Protein AF-A0A967AHA0-F1 (afdb_monomer)

Radius of gyration: 19.53 Å; Cα contacts (8 Å, |Δi|>4): 48; chains: 1; bounding box: 69×24×54 Å

Mean predicted aligned error: 11.71 Å

Foldseek 3Di:
DPPPPPVVVVVVVVVPDPPPCPDLVNLVVLLVVLVVLVVVVVVCVVVVPDDDPVVVVVSVVVNVVSLVVVLVVLVPDQFAPSVVLNVVCVVPVSVSSVVCSVCVVVRVVVSVVVVVVVD

Secondary structure (DSSP, 8-state):
---SSHHHHHHHHHHH-------HHHHHHHHHHHHHHHHHHHHHHHTT-PPPHHHHHHHHHHHHHHHHHHHHHHHHS--TTHHHHHHHHHHSHHHHHHHHHHHHHHHHHHHHHHHGGG-

pLDDT: mean 74.4, std 13.01, range [40.03, 90.44]

Sequence (119 aa):
MPFTKISLIDKKIIMEDKNFNLSHQLIWVLAILSLVLFLVKLIFNVQNIEFPQIVSSFNSGVFFVVWLVLVVEILTTKIYNQKFWLISMFILPPITVIFYMIQRQRLKHLAQSFNKKYF

Solvent-accessible surface area (backbone atoms only — not comparable to full-atom values): 6905 Å² total; per-residue (Å²): 139,83,76,75,66,57,64,60,52,54,58,47,60,74,71,70,73,78,80,77,72,70,50,74,64,58,56,51,51,51,38,51,50,48,38,51,54,49,51,53,51,51,53,37,57,76,69,67,58,80,67,58,66,69,60,51,52,48,54,52,50,54,51,50,53,55,49,52,54,52,50,52,47,52,72,71,46,81,45,55,64,49,68,59,56,57,55,41,36,72,78,41,42,53,59,38,48,49,56,46,62,72,42,42,65,59,29,39,50,48,36,52,56,57,62,57,72,78,108

Structure (mmCIF, N/CA/C/O backbone):
data_AF-A0A967AHA0-F1
#
_entry.id   AF-A0A967AHA0-F1
#
loop_
_atom_site.group_PDB
_atom_site.id
_atom_site.type_symbol
_atom_site.label_atom_id
_atom_site.label_alt_id
_atom_site.label_comp_id
_atom_site.label_asym_id
_atom_site.label_entity_id
_atom_site.label_seq_id
_atom_site.pdbx_PDB_ins_code
_atom_site.Cartn_x
_atom_site.Cartn_y
_atom_site.Cartn_z
_atom_site.occupancy
_atom_site.B_iso_or_equiv
_atom_site.auth_seq_id
_atom_site.auth_comp_id
_atom_site.auth_asym_id
_atom_site.auth_atom_id
_atom_site.pdbx_PDB_model_num
ATOM 1 N N . MET A 1 1 ? -50.851 5.347 11.509 1.00 51.84 1 MET A N 1
ATOM 2 C CA . MET A 1 1 ? -49.716 5.927 10.753 1.00 51.84 1 MET A CA 1
ATOM 3 C C . MET A 1 1 ? -48.398 5.373 11.309 1.00 51.84 1 MET A C 1
ATOM 5 O O . MET A 1 1 ? -48.014 5.803 12.388 1.00 51.84 1 MET A O 1
ATOM 9 N N . PRO A 1 2 ? -47.743 4.391 10.653 1.00 51.84 2 PRO A N 1
ATOM 10 C CA . PRO A 1 2 ? -46.585 3.670 11.201 1.00 51.84 2 PRO A CA 1
ATOM 11 C C . PRO A 1 2 ? -45.278 3.860 10.391 1.00 51.84 2 PRO A C 1
ATOM 13 O O . PRO A 1 2 ? -44.506 2.922 10.239 1.00 51.84 2 PRO A O 1
ATOM 16 N N . PHE A 1 3 ? -45.011 5.051 9.844 1.00 56.47 3 PHE A N 1
ATOM 17 C CA . PHE A 1 3 ? -43.901 5.266 8.893 1.00 56.47 3 PHE A CA 1
ATOM 18 C C . PHE A 1 3 ? -42.567 5.735 9.511 1.00 56.47 3 PHE A C 1
ATOM 20 O O . PHE A 1 3 ? -41.573 5.843 8.803 1.00 56.47 3 PHE A O 1
ATOM 27 N N . THR A 1 4 ? -42.489 5.987 10.820 1.00 57.88 4 THR A N 1
ATOM 28 C CA . THR A 1 4 ? -41.282 6.573 11.445 1.00 57.88 4 THR A CA 1
ATOM 29 C C . THR A 1 4 ? -40.262 5.561 11.972 1.00 57.88 4 THR A C 1
ATOM 31 O O . THR A 1 4 ? -39.100 5.918 12.143 1.00 57.88 4 THR A O 1
ATOM 34 N N . LYS A 1 5 ? -40.635 4.295 12.206 1.00 52.91 5 LYS A N 1
ATOM 35 C CA . LYS A 1 5 ? -39.695 3.272 12.718 1.00 52.91 5 LYS A CA 1
ATOM 36 C C . LYS A 1 5 ? -38.796 2.647 11.646 1.00 52.91 5 LYS A C 1
ATOM 38 O O . LYS A 1 5 ? -37.741 2.127 11.991 1.00 52.91 5 LYS A O 1
ATOM 43 N N . ILE A 1 6 ? -39.186 2.712 10.373 1.00 55.88 6 ILE A N 1
ATOM 44 C CA . ILE A 1 6 ? -38.486 2.021 9.277 1.00 55.88 6 ILE A CA 1
ATOM 45 C C . ILE A 1 6 ? -37.147 2.716 8.954 1.00 55.88 6 ILE A C 1
ATOM 47 O O . ILE A 1 6 ? -36.127 2.047 8.821 1.00 55.88 6 ILE A O 1
ATOM 51 N N . SER A 1 7 ? -37.086 4.056 8.994 1.00 58.72 7 SER A N 1
ATOM 52 C CA . SER A 1 7 ? -35.864 4.807 8.645 1.00 58.72 7 SER A CA 1
ATOM 53 C C . SER A 1 7 ? -34.690 4.610 9.615 1.00 58.72 7 SER A C 1
ATOM 55 O O . SER A 1 7 ? -33.530 4.714 9.216 1.00 58.72 7 SER A O 1
ATOM 57 N N . LEU A 1 8 ? -34.963 4.316 10.892 1.00 56.72 8 LEU A N 1
ATOM 58 C CA . LEU A 1 8 ? -33.922 4.067 11.896 1.00 56.72 8 LEU A CA 1
ATOM 59 C C . LEU A 1 8 ? -33.354 2.647 11.804 1.00 56.72 8 LEU A C 1
ATOM 61 O O . LEU A 1 8 ? -32.181 2.443 12.113 1.00 56.72 8 LEU A O 1
ATOM 65 N N . ILE A 1 9 ? -34.166 1.684 11.364 1.00 57.78 9 ILE A N 1
ATOM 66 C CA . ILE A 1 9 ? -33.754 0.290 11.174 1.00 57.78 9 ILE A CA 1
ATOM 67 C C . ILE A 1 9 ? -32.895 0.183 9.910 1.00 57.78 9 ILE A C 1
ATOM 69 O O . ILE A 1 9 ? -31.797 -0.362 9.983 1.00 57.78 9 ILE A O 1
ATOM 73 N N . ASP A 1 10 ? -33.299 0.824 8.810 1.00 55.44 10 ASP A N 1
ATOM 74 C CA . ASP A 1 10 ? -32.505 0.857 7.574 1.00 55.44 10 ASP A CA 1
ATOM 75 C C . ASP A 1 10 ? -31.150 1.549 7.780 1.00 55.44 10 ASP A C 1
ATOM 77 O O . ASP A 1 10 ? -30.108 1.049 7.354 1.00 55.44 10 ASP A O 1
ATOM 81 N N . LYS A 1 11 ? -31.120 2.663 8.526 1.00 49.81 11 LYS A N 1
ATOM 82 C CA . LYS A 1 11 ? -29.868 3.365 8.851 1.00 49.81 11 LYS A CA 1
ATOM 83 C C . LYS A 1 11 ? -28.932 2.530 9.736 1.00 49.81 11 LYS A C 1
ATOM 85 O O . LYS A 1 11 ? -27.714 2.669 9.627 1.00 49.81 11 LYS A O 1
ATOM 90 N N . LYS A 1 12 ? -29.481 1.671 10.600 1.00 47.81 12 LYS A N 1
ATOM 91 C CA . LYS A 1 12 ? -28.703 0.761 11.451 1.00 47.81 12 LYS A CA 1
ATOM 92 C C . LYS A 1 12 ? -28.165 -0.432 10.654 1.00 47.81 12 LYS A C 1
ATOM 94 O O . LYS A 1 12 ? -26.985 -0.737 10.777 1.00 47.81 12 LYS A O 1
ATOM 99 N N . ILE A 1 13 ? -28.974 -1.023 9.773 1.00 54.16 13 ILE A N 1
ATOM 100 C CA . ILE A 1 13 ? -28.567 -2.152 8.916 1.00 54.16 13 ILE A CA 1
ATOM 101 C C . ILE A 1 13 ? -27.455 -1.736 7.934 1.00 54.16 13 ILE A C 1
ATOM 103 O O . ILE A 1 13 ? -26.526 -2.505 7.704 1.00 54.16 13 ILE A O 1
ATOM 107 N N . ILE A 1 14 ? -27.461 -0.493 7.431 1.00 53.78 14 ILE A N 1
ATOM 108 C CA . ILE A 1 14 ? -26.372 0.024 6.575 1.00 53.78 14 ILE A CA 1
ATOM 109 C C . ILE A 1 14 ? -25.044 0.189 7.351 1.00 53.78 14 ILE A C 1
ATOM 111 O O . ILE A 1 14 ? -23.972 0.133 6.747 1.00 53.78 14 ILE A O 1
ATOM 115 N N . MET A 1 15 ? -25.085 0.373 8.678 1.00 50.88 15 MET A N 1
ATOM 116 C CA . MET A 1 15 ? -23.887 0.575 9.508 1.00 50.88 15 MET A CA 1
ATOM 117 C C . MET A 1 15 ? -23.300 -0.713 10.110 1.00 50.88 15 MET A C 1
ATOM 119 O O . MET A 1 15 ? -22.192 -0.654 10.642 1.00 50.88 15 MET A O 1
ATOM 123 N N . GLU A 1 16 ? -23.998 -1.852 10.045 1.00 45.06 16 GLU A N 1
ATOM 124 C CA . GLU A 1 16 ? -23.668 -3.018 10.882 1.00 45.06 16 GLU A CA 1
ATOM 125 C C . GLU A 1 16 ? -22.905 -4.155 10.176 1.00 45.06 16 GLU A C 1
ATOM 127 O O . GLU A 1 16 ? -22.323 -4.975 10.876 1.00 45.06 16 GLU A O 1
ATOM 132 N N . ASP A 1 17 ? -22.785 -4.199 8.841 1.00 49.06 17 ASP A N 1
ATOM 133 C CA . ASP A 1 17 ? -22.123 -5.358 8.205 1.00 49.06 17 ASP A CA 1
ATOM 134 C C . ASP A 1 17 ? -21.305 -5.067 6.940 1.00 49.06 17 ASP A C 1
ATOM 136 O O . ASP A 1 17 ? -21.487 -5.636 5.864 1.00 49.06 17 ASP A O 1
ATOM 140 N N . LYS A 1 18 ? -20.326 -4.174 7.076 1.00 46.19 18 LYS A N 1
ATOM 141 C CA . LYS A 1 18 ? -19.141 -4.220 6.212 1.00 46.19 18 LYS A CA 1
ATOM 142 C C . LYS A 1 18 ? -17.914 -4.497 7.056 1.00 46.19 18 LYS A C 1
ATOM 144 O O . LYS A 1 18 ? -16.979 -3.698 7.116 1.00 46.19 18 LYS A O 1
ATOM 149 N N . ASN A 1 19 ? -17.895 -5.677 7.671 1.00 48.50 19 ASN A N 1
ATOM 150 C CA . ASN A 1 19 ? -16.641 -6.315 8.043 1.00 48.50 19 ASN A CA 1
ATOM 151 C C . ASN A 1 19 ? -15.914 -6.711 6.752 1.00 48.50 19 ASN A C 1
ATOM 153 O O . ASN A 1 19 ? -15.884 -7.876 6.363 1.00 48.50 19 ASN A O 1
ATOM 157 N N . PHE A 1 20 ? -15.316 -5.725 6.075 1.00 51.16 20 PHE A N 1
ATOM 158 C CA . PHE A 1 20 ? -14.232 -5.959 5.126 1.00 51.16 20 PHE A CA 1
ATOM 159 C C . PHE A 1 20 ? -13.053 -6.521 5.929 1.00 51.16 20 PHE A C 1
ATOM 161 O O . PHE A 1 20 ? -12.098 -5.830 6.277 1.00 51.16 20 PHE A O 1
ATOM 168 N N . ASN A 1 21 ? -13.171 -7.792 6.301 1.00 54.44 21 ASN A N 1
ATOM 169 C CA . ASN A 1 21 ? -12.153 -8.563 6.984 1.00 54.44 21 ASN A CA 1
ATOM 170 C C . ASN A 1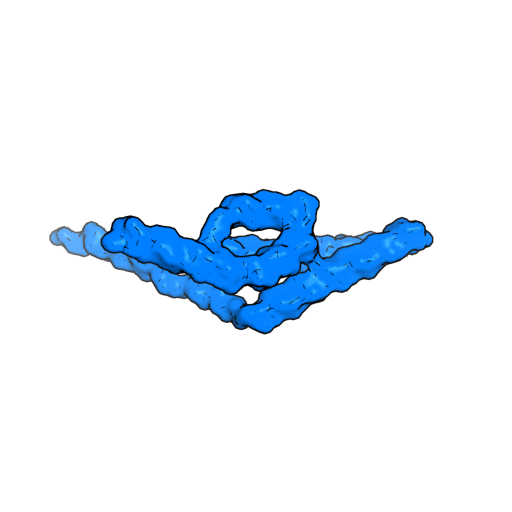 21 ? -11.185 -9.043 5.905 1.00 54.44 21 ASN A C 1
ATOM 172 O O . ASN A 1 21 ? -11.143 -10.216 5.538 1.00 54.44 21 ASN A O 1
ATOM 176 N N . LEU A 1 22 ? -10.427 -8.098 5.344 1.00 61.75 22 LEU A N 1
ATOM 177 C CA . LEU A 1 22 ? -9.234 -8.450 4.593 1.00 61.75 22 LEU A CA 1
ATOM 178 C C . LEU A 1 22 ? -8.364 -9.272 5.535 1.00 61.75 22 LEU A C 1
ATOM 180 O O . LEU A 1 22 ? -8.025 -8.826 6.637 1.00 61.75 22 LEU A O 1
ATOM 184 N N . SER A 1 23 ? -8.075 -10.508 5.132 1.00 69.25 23 SER A N 1
ATOM 185 C CA . SER A 1 23 ? -7.279 -11.393 5.965 1.00 69.25 23 SER A CA 1
ATOM 186 C C . SER A 1 23 ? -5.948 -10.702 6.252 1.00 69.25 23 SER A C 1
ATOM 188 O O . SER A 1 23 ? -5.355 -10.061 5.383 1.00 69.25 23 SER A O 1
ATOM 190 N N . HIS A 1 24 ? -5.475 -10.806 7.493 1.00 71.31 24 HIS A N 1
ATOM 191 C CA . HIS A 1 24 ? -4.225 -10.172 7.918 1.00 71.31 24 HIS A CA 1
ATOM 192 C C . HIS A 1 24 ? -3.054 -10.485 6.964 1.00 71.31 24 HIS A C 1
ATOM 194 O O . HIS A 1 24 ? -2.179 -9.649 6.749 1.00 71.31 24 HIS A O 1
ATOM 200 N N . GLN A 1 25 ? -3.091 -11.673 6.357 1.00 76.62 25 GLN A N 1
ATOM 201 C CA . GLN A 1 25 ? -2.142 -12.155 5.361 1.00 76.62 25 GLN A CA 1
ATOM 202 C C . GLN A 1 25 ? -2.207 -11.368 4.046 1.00 76.62 25 GLN A C 1
ATOM 204 O O . GLN A 1 25 ? -1.160 -10.986 3.535 1.00 76.62 25 GLN A O 1
ATOM 209 N N . LEU A 1 26 ? -3.400 -11.063 3.518 1.00 79.75 26 LEU A N 1
ATOM 210 C CA . LEU A 1 26 ? -3.542 -10.289 2.275 1.00 79.75 26 LEU A CA 1
ATOM 211 C C . LEU A 1 26 ? -2.935 -8.895 2.401 1.00 79.75 26 LEU A C 1
ATOM 213 O O . LEU A 1 26 ? -2.316 -8.392 1.473 1.00 79.75 26 LEU A O 1
ATOM 217 N N . ILE A 1 27 ? -3.070 -8.295 3.574 1.00 77.81 27 ILE A N 1
ATOM 218 C CA . ILE A 1 27 ? -2.574 -6.949 3.850 1.00 77.81 27 ILE A CA 1
ATOM 219 C C . ILE A 1 27 ? -1.045 -6.954 3.884 1.00 77.81 27 ILE A C 1
ATOM 221 O O . ILE A 1 27 ? -0.418 -6.063 3.320 1.00 77.81 27 ILE A O 1
ATOM 225 N N . TRP A 1 28 ? -0.447 -8.001 4.463 1.00 79.81 28 TRP A N 1
ATOM 226 C CA . TRP A 1 28 ? 1.001 -8.227 4.425 1.00 79.81 28 TRP A CA 1
ATOM 227 C C . TRP A 1 28 ? 1.504 -8.436 3.001 1.00 79.81 28 TRP A C 1
ATOM 229 O O . TRP A 1 28 ? 2.501 -7.832 2.611 1.00 79.81 28 TRP A O 1
ATOM 239 N N . VAL A 1 29 ? 0.797 -9.244 2.207 1.00 84.56 29 VAL A N 1
ATOM 240 C CA . VAL A 1 29 ? 1.144 -9.474 0.800 1.00 84.56 29 VAL A CA 1
ATOM 241 C C . VAL A 1 29 ? 1.066 -8.169 0.007 1.00 84.56 29 VAL A C 1
ATOM 243 O O . VAL A 1 29 ? 2.005 -7.852 -0.715 1.00 84.56 29 VAL A O 1
ATOM 246 N N . LEU A 1 30 ? 0.005 -7.375 0.184 1.00 81.81 30 LEU A N 1
ATOM 247 C CA . LEU A 1 30 ? -0.159 -6.071 -0.467 1.00 81.81 30 LEU A CA 1
ATOM 248 C C . LEU A 1 30 ? 0.929 -5.076 -0.047 1.00 81.81 30 LEU A C 1
ATOM 250 O O . LEU A 1 30 ? 1.483 -4.379 -0.897 1.00 81.81 30 LEU A O 1
ATOM 254 N N . ALA A 1 31 ? 1.273 -5.037 1.242 1.00 80.00 31 ALA A N 1
ATOM 255 C CA . ALA A 1 31 ? 2.345 -4.200 1.768 1.00 80.00 31 ALA A CA 1
ATOM 256 C C . ALA A 1 31 ? 3.695 -4.553 1.131 1.00 80.00 31 ALA A C 1
ATOM 258 O O . ALA A 1 31 ? 4.349 -3.680 0.556 1.00 80.00 31 ALA A O 1
ATOM 259 N N . ILE A 1 32 ? 4.079 -5.833 1.169 1.00 84.19 32 ILE A N 1
ATOM 260 C CA . ILE A 1 32 ? 5.336 -6.320 0.585 1.00 84.19 32 ILE A CA 1
ATOM 261 C C . ILE A 1 32 ? 5.353 -6.058 -0.921 1.00 84.19 32 ILE A C 1
ATOM 263 O O . ILE A 1 32 ? 6.326 -5.507 -1.432 1.00 84.19 32 ILE A O 1
ATOM 267 N N . LEU A 1 33 ? 4.266 -6.383 -1.624 1.00 84.38 33 LEU A N 1
ATOM 268 C CA . LEU A 1 33 ? 4.148 -6.169 -3.063 1.00 84.38 33 LEU A CA 1
ATOM 269 C C . LEU A 1 33 ? 4.319 -4.688 -3.422 1.00 84.38 33 LEU A C 1
ATOM 271 O O . LEU A 1 33 ? 5.088 -4.362 -4.324 1.00 84.38 33 LEU A O 1
ATOM 275 N N . SER A 1 34 ? 3.657 -3.784 -2.693 1.00 80.38 34 SER A N 1
ATOM 276 C CA . SER A 1 34 ? 3.771 -2.339 -2.923 1.00 80.38 34 SER A CA 1
ATOM 277 C C . SER A 1 34 ? 5.190 -1.814 -2.687 1.00 80.38 34 SER A C 1
ATOM 279 O O . SER A 1 34 ? 5.664 -0.979 -3.460 1.00 80.38 34 SER A O 1
ATOM 281 N N . LEU A 1 35 ? 5.900 -2.333 -1.677 1.00 84.12 35 LEU A N 1
ATOM 282 C CA . LEU A 1 35 ? 7.291 -1.964 -1.426 1.00 84.12 35 LEU A CA 1
ATOM 283 C C . LEU A 1 35 ? 8.215 -2.487 -2.528 1.00 84.12 35 LEU A C 1
ATOM 285 O O . LEU A 1 35 ? 9.068 -1.741 -3.004 1.00 84.12 35 LEU A O 1
ATOM 289 N N . VAL A 1 36 ? 8.036 -3.734 -2.969 1.00 87.00 36 VAL A N 1
ATOM 290 C CA . VAL A 1 36 ? 8.832 -4.310 -4.063 1.00 87.00 36 VAL A CA 1
ATOM 291 C C . VAL A 1 36 ? 8.627 -3.512 -5.349 1.00 87.00 36 VAL A C 1
ATOM 293 O O . VAL A 1 36 ? 9.607 -3.106 -5.969 1.00 87.00 36 VAL A O 1
ATOM 296 N N . LEU A 1 37 ? 7.378 -3.210 -5.718 1.00 82.88 37 LEU A N 1
ATOM 297 C CA . LEU A 1 37 ? 7.070 -2.390 -6.896 1.00 82.88 37 LEU A CA 1
ATOM 298 C C . LEU A 1 37 ? 7.703 -0.995 -6.805 1.00 82.88 37 LEU A C 1
ATOM 300 O O . LEU A 1 37 ? 8.230 -0.486 -7.796 1.00 82.88 37 LEU A O 1
ATOM 304 N N . PHE A 1 38 ? 7.692 -0.389 -5.616 1.00 83.50 38 PHE A N 1
ATOM 305 C CA . PHE A 1 38 ? 8.353 0.889 -5.379 1.00 83.50 38 PHE A CA 1
ATOM 306 C C . PHE A 1 38 ? 9.875 0.799 -5.571 1.00 83.50 38 PHE A C 1
ATOM 308 O O . PHE A 1 38 ? 10.442 1.632 -6.279 1.00 83.50 38 PHE A O 1
ATOM 315 N N . LEU A 1 39 ? 10.532 -0.220 -5.006 1.00 87.19 39 LEU A N 1
ATOM 316 C CA . LEU A 1 39 ? 11.978 -0.423 -5.150 1.00 87.19 39 LEU A CA 1
ATOM 317 C C . LEU A 1 39 ? 12.385 -0.700 -6.599 1.00 87.19 39 LEU A C 1
ATOM 319 O O . LEU A 1 39 ? 13.348 -0.109 -7.081 1.00 87.19 39 LEU A O 1
ATOM 323 N N . VAL A 1 40 ? 11.635 -1.547 -7.308 1.00 86.25 40 VAL A N 1
ATOM 324 C CA . VAL A 1 40 ? 11.875 -1.827 -8.731 1.00 86.25 40 VAL A CA 1
ATOM 325 C C . VAL A 1 40 ? 11.786 -0.532 -9.534 1.00 86.25 40 VAL A C 1
ATOM 327 O O . VAL A 1 40 ? 12.710 -0.206 -10.274 1.00 86.25 40 VAL A O 1
ATOM 330 N N . LYS A 1 41 ? 10.729 0.264 -9.332 1.00 83.12 41 LYS A N 1
ATOM 331 C CA . LYS A 1 41 ? 10.585 1.556 -10.015 1.00 83.12 41 LYS A CA 1
ATOM 332 C C . LYS A 1 41 ? 11.757 2.494 -9.716 1.00 83.12 41 LYS A C 1
ATOM 334 O O . LYS A 1 41 ? 12.237 3.166 -10.624 1.00 83.12 41 LYS A O 1
ATOM 339 N N . LEU A 1 42 ? 12.226 2.528 -8.469 1.00 85.50 42 LEU A N 1
ATOM 340 C CA . LEU A 1 42 ? 13.350 3.365 -8.054 1.00 85.50 42 LEU A CA 1
ATOM 341 C C . LEU A 1 42 ? 14.644 2.961 -8.776 1.00 85.50 42 LEU A C 1
ATOM 343 O O . LEU A 1 42 ? 15.316 3.830 -9.325 1.00 85.50 42 LEU A O 1
ATOM 347 N N . ILE A 1 43 ? 14.954 1.662 -8.847 1.00 88.56 43 ILE A N 1
ATOM 348 C CA . ILE A 1 43 ? 16.151 1.145 -9.535 1.00 88.56 43 ILE A CA 1
ATOM 349 C C . ILE A 1 43 ? 16.130 1.504 -11.025 1.00 88.56 43 ILE A C 1
ATOM 351 O O . ILE A 1 43 ? 17.111 2.035 -11.544 1.00 88.56 43 ILE A O 1
ATOM 355 N N . PHE A 1 44 ? 15.010 1.262 -11.706 1.00 86.06 44 PHE A N 1
ATOM 356 C CA . PHE A 1 44 ? 14.880 1.572 -13.132 1.00 86.06 44 PHE A CA 1
ATOM 357 C C . PHE A 1 44 ? 14.982 3.075 -13.410 1.00 86.06 44 PHE A C 1
ATOM 359 O O . PHE A 1 44 ? 15.618 3.478 -14.382 1.00 86.06 44 PHE A O 1
ATOM 366 N N . ASN A 1 45 ? 14.410 3.904 -12.530 1.00 84.00 45 ASN A N 1
ATOM 367 C CA . ASN A 1 45 ? 14.502 5.356 -12.642 1.00 84.00 45 ASN A CA 1
ATOM 368 C C . ASN A 1 45 ? 15.949 5.853 -12.476 1.00 84.00 45 ASN A C 1
ATOM 370 O O . ASN A 1 45 ? 16.382 6.727 -13.215 1.00 84.00 45 ASN A O 1
ATOM 374 N N . VAL A 1 46 ? 16.727 5.262 -11.558 1.00 90.12 46 VAL A N 1
ATOM 375 C CA . VAL A 1 46 ? 18.164 5.572 -11.393 1.00 90.12 46 VAL A CA 1
ATOM 376 C C . VAL A 1 46 ? 18.972 5.178 -12.632 1.00 90.12 46 VAL A C 1
ATOM 378 O O . VAL A 1 46 ? 19.917 5.870 -13.000 1.00 90.12 46 VAL A O 1
ATOM 381 N N . GLN A 1 47 ? 18.589 4.090 -13.300 1.00 90.44 47 GLN A N 1
ATOM 382 C CA . GLN A 1 47 ? 19.226 3.640 -14.538 1.00 90.44 47 GLN A CA 1
ATOM 383 C C . GLN A 1 47 ? 18.763 4.423 -15.783 1.00 90.44 47 GLN A C 1
ATOM 385 O O . GLN A 1 47 ? 19.258 4.147 -16.872 1.00 90.44 47 GLN A O 1
ATOM 390 N N . ASN A 1 48 ? 17.851 5.399 -15.642 1.00 84.00 48 ASN A N 1
ATOM 391 C CA . ASN A 1 48 ? 17.213 6.138 -16.744 1.00 84.00 48 ASN A CA 1
ATOM 392 C C . ASN A 1 48 ? 16.588 5.222 -17.811 1.00 84.00 48 ASN A C 1
ATOM 394 O O . ASN A 1 48 ? 16.530 5.565 -18.991 1.00 84.00 48 ASN A O 1
ATOM 398 N N . ILE A 1 49 ? 16.121 4.039 -17.404 1.00 83.19 49 ILE A N 1
ATOM 399 C CA . ILE A 1 49 ? 15.432 3.127 -18.312 1.00 83.19 49 ILE A CA 1
ATOM 400 C C . ILE A 1 49 ? 14.000 3.629 -18.459 1.00 83.19 49 ILE A C 1
ATOM 402 O O . ILE A 1 49 ? 13.192 3.540 -17.530 1.00 83.19 49 ILE A O 1
ATOM 406 N N . GLU A 1 50 ? 13.686 4.162 -19.635 1.00 79.62 50 GLU A N 1
ATOM 407 C CA . GLU A 1 50 ? 12.339 4.614 -19.948 1.00 79.62 50 GLU A CA 1
ATOM 408 C C . GLU A 1 50 ? 11.412 3.411 -20.135 1.00 79.62 50 GLU A C 1
ATOM 410 O O . GLU A 1 50 ? 11.584 2.580 -21.028 1.00 79.62 50 GLU A O 1
ATOM 415 N N . PHE A 1 51 ? 10.401 3.307 -19.274 1.00 72.88 51 PHE A N 1
ATOM 416 C CA . PHE A 1 51 ? 9.331 2.344 -19.484 1.00 72.88 51 PHE A CA 1
ATOM 417 C C . PHE A 1 51 ? 8.379 2.837 -20.572 1.00 72.88 51 PHE A C 1
ATOM 419 O O . PHE A 1 51 ? 8.026 4.021 -20.582 1.00 72.88 51 PHE A O 1
ATOM 426 N N . PRO A 1 52 ? 7.846 1.929 -21.410 1.00 85.31 52 PRO A N 1
ATOM 427 C CA . PRO A 1 52 ? 6.732 2.255 -22.284 1.00 85.31 52 PRO A CA 1
ATOM 428 C C . PRO A 1 52 ? 5.599 2.896 -21.480 1.00 85.31 52 PRO A C 1
ATOM 430 O O . PRO A 1 52 ? 5.234 2.413 -20.402 1.00 85.31 52 PRO A O 1
ATOM 433 N N . GLN A 1 53 ? 5.016 3.969 -22.013 1.00 82.38 53 GLN A N 1
ATOM 434 C CA . GLN A 1 53 ? 4.028 4.779 -21.296 1.00 82.38 53 GLN A CA 1
ATOM 435 C C . GLN A 1 53 ? 2.846 3.944 -20.773 1.00 82.38 53 GLN A C 1
ATOM 437 O O . GLN A 1 53 ? 2.415 4.127 -19.639 1.00 82.38 53 GLN A O 1
ATOM 442 N N . ILE A 1 54 ? 2.409 2.942 -21.546 1.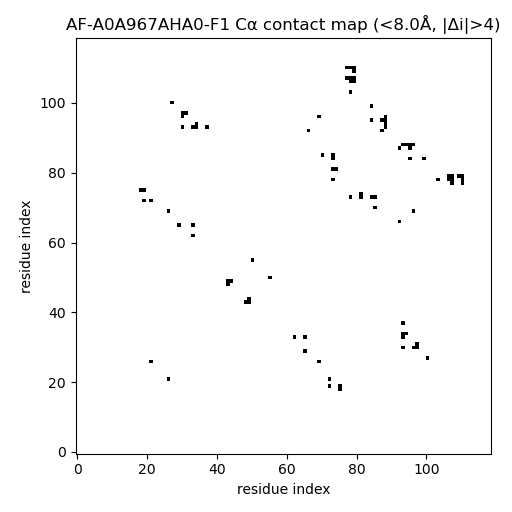00 82.88 54 ILE A N 1
ATOM 443 C CA . ILE A 1 54 ? 1.366 1.974 -21.169 1.00 82.88 54 ILE A CA 1
ATOM 444 C C . ILE A 1 54 ? 1.725 1.222 -19.876 1.00 82.88 54 ILE A C 1
ATOM 446 O O . ILE A 1 54 ? 0.894 1.103 -18.976 1.00 82.88 54 ILE A O 1
ATOM 450 N N . VAL A 1 55 ? 2.970 0.751 -19.751 1.00 82.12 55 VAL A N 1
ATOM 451 C CA . VAL A 1 55 ? 3.456 0.009 -18.574 1.00 82.12 55 VAL A CA 1
ATOM 452 C C . VAL A 1 55 ? 3.527 0.931 -17.356 1.00 82.12 55 VAL A C 1
ATOM 454 O O . VAL A 1 55 ? 3.110 0.552 -16.261 1.00 82.12 55 VAL A O 1
ATOM 457 N N . SER A 1 56 ? 3.990 2.168 -17.550 1.00 79.50 56 SER A N 1
ATOM 458 C CA . SER A 1 56 ? 4.067 3.175 -16.484 1.00 79.50 56 SER A CA 1
ATOM 459 C C . SER A 1 56 ? 2.683 3.561 -15.942 1.00 79.50 56 SER A C 1
ATOM 461 O O . SER A 1 56 ? 2.467 3.595 -14.721 1.00 79.50 56 SER A O 1
ATOM 463 N N . SER A 1 57 ? 1.717 3.791 -16.836 1.00 84.69 57 SER A N 1
ATOM 464 C CA . SER A 1 57 ? 0.326 4.079 -16.475 1.00 84.69 57 SER A CA 1
ATOM 465 C C . SER A 1 57 ? -0.322 2.901 -15.752 1.00 84.69 57 SER A C 1
ATOM 467 O O . SER A 1 57 ? -0.949 3.100 -14.710 1.00 84.69 57 SER A O 1
ATOM 469 N N . PHE A 1 58 ? -0.117 1.676 -16.243 1.00 85.62 58 PHE A N 1
ATOM 470 C CA . PHE A 1 58 ? -0.647 0.471 -15.608 1.00 85.62 58 PHE A CA 1
ATOM 471 C C . PHE A 1 58 ? -0.098 0.283 -14.190 1.00 85.62 58 PHE A C 1
ATOM 473 O O . PHE A 1 58 ? -0.866 0.108 -13.245 1.00 85.62 58 PHE A O 1
ATOM 480 N N . ASN A 1 59 ? 1.220 0.410 -14.013 1.00 80.62 59 ASN A N 1
ATOM 481 C CA . ASN A 1 59 ? 1.861 0.312 -12.702 1.00 80.62 59 ASN A CA 1
ATOM 482 C C . ASN A 1 59 ? 1.319 1.360 -11.713 1.00 80.62 59 ASN A C 1
ATOM 484 O O . ASN A 1 59 ? 1.056 1.052 -10.550 1.00 80.62 59 ASN A O 1
ATOM 488 N N . SER A 1 60 ? 1.104 2.591 -12.182 1.00 81.75 60 SER A N 1
ATOM 489 C CA . SER A 1 60 ? 0.540 3.666 -11.357 1.00 81.75 60 SER A CA 1
ATOM 490 C C . SER A 1 60 ? -0.921 3.390 -10.974 1.00 81.75 60 SER A C 1
ATOM 492 O O . SER A 1 60 ? -1.310 3.632 -9.832 1.00 81.75 60 SER A O 1
ATOM 494 N N . GLY A 1 61 ? -1.712 2.820 -11.889 1.00 88.31 61 GLY A N 1
ATOM 495 C CA . GLY A 1 61 ? -3.087 2.395 -11.620 1.00 88.31 61 GLY A CA 1
ATOM 496 C C . GLY A 1 61 ? -3.166 1.281 -10.573 1.00 88.31 61 GLY A C 1
ATOM 497 O O . GLY A 1 61 ? -3.928 1.394 -9.614 1.00 88.31 61 GLY A O 1
ATOM 498 N N . VAL A 1 62 ? -2.330 0.245 -10.698 1.00 84.44 62 VAL A N 1
ATOM 499 C CA . VAL A 1 62 ? -2.249 -0.845 -9.708 1.00 84.44 62 VAL A CA 1
ATOM 500 C C . VAL A 1 62 ? -1.849 -0.302 -8.337 1.00 84.44 62 VAL A C 1
ATOM 502 O O . VAL A 1 62 ? -2.491 -0.626 -7.338 1.00 84.44 62 VAL A O 1
ATOM 505 N N . PHE A 1 63 ? -0.843 0.575 -8.285 1.00 83.00 63 PHE A N 1
ATOM 506 C CA . PHE A 1 63 ? -0.434 1.225 -7.042 1.00 83.00 63 PHE A CA 1
ATOM 507 C C . PHE A 1 63 ? -1.590 1.992 -6.388 1.00 83.00 63 PHE A C 1
ATOM 509 O O . PHE A 1 63 ? -1.807 1.867 -5.183 1.00 83.00 63 PHE A O 1
ATOM 516 N N . PHE A 1 64 ? -2.371 2.735 -7.176 1.00 85.44 64 PHE A N 1
ATOM 517 C CA . PHE A 1 64 ? -3.514 3.494 -6.674 1.00 85.44 64 PHE A CA 1
ATOM 518 C C . PHE A 1 64 ? -4.622 2.595 -6.108 1.00 85.44 64 PHE A C 1
ATOM 520 O O . PHE A 1 64 ? -5.181 2.891 -5.052 1.00 85.44 64 PHE A O 1
ATOM 527 N N . VAL A 1 65 ? -4.907 1.462 -6.757 1.00 87.81 65 VAL A N 1
ATOM 528 C CA . VAL A 1 65 ? -5.885 0.484 -6.252 1.00 87.81 65 VAL A CA 1
ATOM 529 C C . VAL A 1 65 ? -5.419 -0.123 -4.929 1.00 87.81 65 VAL A C 1
ATOM 531 O O . VAL A 1 65 ? -6.187 -0.153 -3.968 1.00 87.81 65 VAL A O 1
ATOM 534 N N . VAL A 1 66 ? -4.157 -0.555 -4.844 1.00 82.75 66 VAL A N 1
ATOM 535 C CA . VAL A 1 66 ? -3.576 -1.093 -3.600 1.00 82.75 66 VAL A CA 1
ATOM 536 C C . VAL A 1 66 ? -3.631 -0.052 -2.481 1.00 82.75 66 VAL A C 1
ATOM 538 O O . VAL A 1 66 ? -4.000 -0.364 -1.348 1.00 82.75 66 VAL A O 1
ATOM 541 N N . TRP A 1 67 ? -3.320 1.199 -2.812 1.00 84.12 67 TRP A N 1
ATOM 542 C CA . TRP A 1 67 ? -3.391 2.317 -1.884 1.00 84.12 67 TRP A CA 1
ATOM 543 C C . TRP A 1 67 ? -4.817 2.536 -1.353 1.00 84.12 67 TRP A C 1
ATOM 545 O O . TRP A 1 67 ? -5.005 2.624 -0.140 1.00 84.12 67 TRP A O 1
ATOM 555 N N . LEU A 1 68 ? -5.838 2.526 -2.217 1.00 86.75 68 LEU A N 1
ATOM 556 C CA . LEU A 1 68 ? -7.239 2.653 -1.794 1.00 86.75 68 LEU A CA 1
ATOM 557 C C . LEU A 1 68 ? -7.682 1.514 -0.871 1.00 86.75 68 LEU A C 1
ATOM 559 O O . LEU A 1 68 ? -8.346 1.766 0.134 1.00 86.75 68 LEU A O 1
ATOM 563 N N . VAL A 1 69 ? -7.303 0.273 -1.182 1.00 85.00 69 VAL A N 1
ATOM 564 C CA . VAL A 1 69 ? -7.635 -0.897 -0.352 1.00 85.00 69 VAL A CA 1
ATOM 565 C C . VAL A 1 69 ? -7.078 -0.736 1.065 1.00 85.00 69 VAL A C 1
ATOM 567 O O . VAL A 1 69 ? -7.793 -0.950 2.045 1.00 85.00 69 VAL A O 1
ATOM 570 N N . LEU A 1 70 ? -5.826 -0.296 1.181 1.00 81.56 70 LEU A N 1
ATOM 571 C CA . LEU A 1 70 ? -5.163 -0.060 2.465 1.00 81.56 70 LEU A CA 1
ATOM 572 C C . LEU A 1 70 ? -5.779 1.119 3.234 1.00 81.56 70 LEU A C 1
ATOM 574 O O . LEU A 1 70 ? -5.953 1.035 4.450 1.00 81.56 70 LEU A O 1
ATOM 578 N N . VAL A 1 71 ? -6.173 2.191 2.539 1.00 84.31 71 VAL A N 1
ATOM 579 C CA . VAL A 1 71 ? -6.912 3.308 3.149 1.00 84.31 71 VAL A CA 1
ATOM 580 C C . VAL A 1 71 ? -8.235 2.824 3.730 1.00 84.31 71 VAL A C 1
ATOM 582 O O . VAL A 1 71 ? -8.534 3.119 4.887 1.00 84.31 71 VAL A O 1
ATOM 585 N N . VAL A 1 72 ? -9.013 2.053 2.967 1.00 84.19 72 VAL A N 1
ATOM 586 C CA . VAL A 1 72 ? -10.285 1.493 3.443 1.00 84.19 72 VAL A CA 1
ATOM 587 C C . VAL A 1 72 ? -10.059 0.623 4.676 1.00 84.19 72 VAL A C 1
ATOM 589 O O . VAL A 1 72 ? -10.793 0.761 5.649 1.00 84.19 72 VAL A O 1
ATOM 592 N N . GLU A 1 73 ? -9.019 -0.209 4.690 1.00 81.31 73 GLU A N 1
ATOM 593 C CA . GLU A 1 73 ? -8.709 -1.043 5.852 1.00 81.31 73 GLU A CA 1
A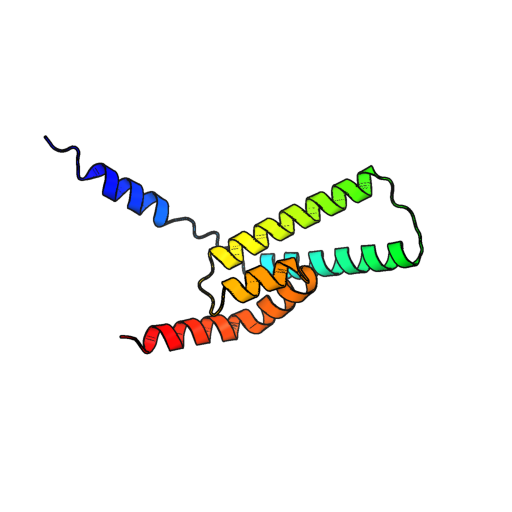TOM 594 C C . GLU A 1 73 ? -8.344 -0.220 7.097 1.00 81.31 73 GLU A C 1
ATOM 596 O O . GLU A 1 73 ? -8.787 -0.533 8.205 1.00 81.31 73 GLU A O 1
ATOM 601 N N . ILE A 1 74 ? -7.550 0.843 6.946 1.00 79.56 74 ILE A N 1
ATOM 602 C CA . ILE A 1 74 ? -7.224 1.754 8.053 1.00 79.56 74 ILE A CA 1
ATOM 603 C C . ILE A 1 74 ? -8.484 2.480 8.535 1.00 79.56 74 ILE A C 1
ATOM 605 O O . ILE A 1 74 ? -8.635 2.710 9.734 1.00 79.56 74 ILE A O 1
ATOM 609 N N . LEU A 1 75 ? -9.395 2.830 7.620 1.00 81.56 75 LEU A N 1
ATOM 610 C CA . LEU A 1 75 ? -10.654 3.489 7.953 1.00 81.56 75 LEU A CA 1
ATOM 611 C C . LEU A 1 75 ? -11.622 2.582 8.719 1.00 81.56 75 LEU A C 1
ATOM 613 O O . LEU A 1 75 ? -12.297 3.058 9.634 1.00 81.56 75 LEU A O 1
ATOM 617 N N . THR A 1 76 ? -11.686 1.298 8.368 1.00 76.38 76 THR A N 1
ATOM 618 C CA . THR A 1 76 ? -12.561 0.319 9.029 1.00 76.38 76 THR A CA 1
ATOM 619 C C . THR A 1 76 ? -11.937 -0.271 10.294 1.00 76.38 76 THR A C 1
ATOM 621 O O . THR A 1 76 ? -12.654 -0.662 11.218 1.00 76.38 76 THR A O 1
ATOM 624 N N . THR A 1 77 ? -10.606 -0.319 10.391 1.00 75.69 77 THR A N 1
ATOM 625 C CA . THR A 1 77 ? -9.924 -0.842 11.578 1.00 75.69 77 THR A CA 1
ATOM 626 C C . THR A 1 77 ? -9.883 0.217 12.682 1.00 75.69 77 THR A C 1
ATOM 628 O O . THR A 1 77 ? -9.215 1.238 12.561 1.00 75.69 77 THR A O 1
ATOM 631 N N . LYS A 1 78 ? -10.508 -0.067 13.833 1.00 69.00 78 LYS A N 1
ATOM 632 C CA . LYS A 1 78 ? -10.374 0.759 15.046 1.00 69.00 78 LYS A CA 1
ATOM 633 C C . LYS A 1 78 ? -8.938 0.685 15.589 1.00 69.00 78 LYS A C 1
ATOM 635 O O . LYS A 1 78 ? -8.598 -0.234 16.336 1.00 69.00 78 LYS A O 1
ATOM 640 N N . ILE A 1 79 ? -8.095 1.638 15.199 1.00 74.12 79 ILE A N 1
ATOM 641 C CA . ILE A 1 79 ? -6.704 1.783 15.654 1.00 74.12 79 ILE A CA 1
ATOM 642 C C . ILE A 1 79 ? -6.495 3.122 16.363 1.00 74.12 79 ILE A C 1
ATOM 644 O O . ILE A 1 79 ? -7.133 4.126 16.046 1.00 74.12 79 ILE A O 1
ATOM 648 N N . TYR A 1 80 ? -5.563 3.149 17.313 1.00 69.81 80 TYR A N 1
ATOM 649 C CA . TYR A 1 80 ? -5.142 4.387 17.962 1.00 69.81 80 TYR A CA 1
ATOM 650 C C . TYR A 1 80 ? -4.446 5.318 16.948 1.00 69.81 80 TYR A C 1
ATOM 652 O O . TYR A 1 80 ? -3.627 4.864 16.149 1.00 69.81 80 TYR A O 1
ATOM 660 N N . ASN A 1 81 ? -4.771 6.615 16.968 1.00 78.94 81 ASN A N 1
ATOM 661 C CA . ASN A 1 81 ? -4.237 7.637 16.052 1.00 78.94 81 ASN A CA 1
ATOM 662 C C . ASN A 1 81 ? -4.452 7.367 14.546 1.00 78.94 81 ASN A C 1
ATOM 664 O O . ASN A 1 81 ? -3.587 7.656 13.723 1.00 78.94 81 ASN A O 1
ATOM 668 N N . GLN A 1 82 ? -5.632 6.881 14.157 1.00 78.44 82 GLN A N 1
ATOM 669 C CA . GLN A 1 82 ? -6.003 6.613 12.758 1.00 78.44 82 GLN A CA 1
ATOM 670 C C . GLN A 1 82 ? -5.685 7.763 11.777 1.00 78.44 82 GLN A 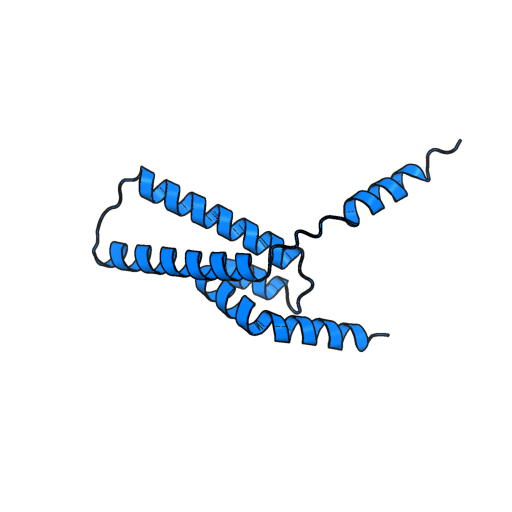C 1
ATOM 672 O O . GLN A 1 82 ? -5.165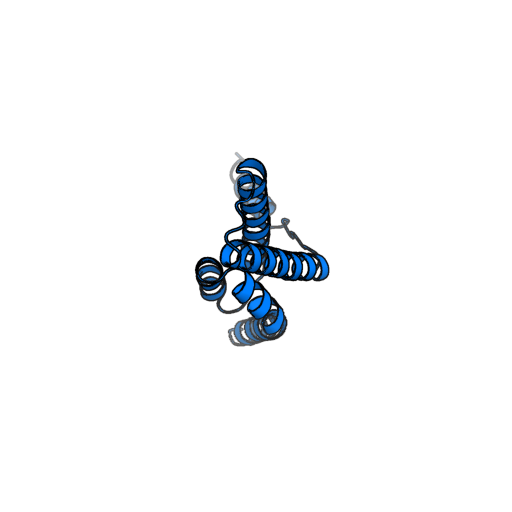 7.519 10.692 1.00 78.44 82 GLN A O 1
ATOM 677 N N . LYS A 1 83 ? -5.934 9.024 12.166 1.00 80.12 83 LYS A N 1
ATOM 678 C CA . LYS A 1 83 ? -5.651 10.204 11.324 1.00 80.12 83 LYS A CA 1
ATOM 679 C C . LYS A 1 83 ? -4.160 10.359 11.009 1.00 80.12 83 LYS A C 1
ATOM 681 O O . LYS A 1 83 ? -3.813 10.699 9.886 1.00 80.12 83 LYS A O 1
ATOM 686 N N . PHE A 1 84 ? -3.286 10.082 11.979 1.00 84.00 84 PHE A N 1
ATOM 687 C CA . PHE A 1 84 ? -1.836 10.151 11.787 1.00 84.00 84 PHE A CA 1
ATOM 688 C C . PHE A 1 84 ? -1.370 9.120 10.754 1.00 84.00 84 PHE A C 1
ATOM 690 O O . PHE A 1 84 ? -0.604 9.454 9.852 1.00 84.00 84 PHE A O 1
ATOM 697 N N . TRP A 1 85 ? -1.882 7.890 10.848 1.00 82.75 85 TRP A N 1
ATOM 698 C CA . TRP A 1 85 ? -1.562 6.821 9.900 1.00 82.75 85 TRP A CA 1
ATOM 699 C C . TRP A 1 85 ? -2.053 7.136 8.489 1.00 82.75 85 TRP A C 1
ATOM 701 O O . TRP A 1 85 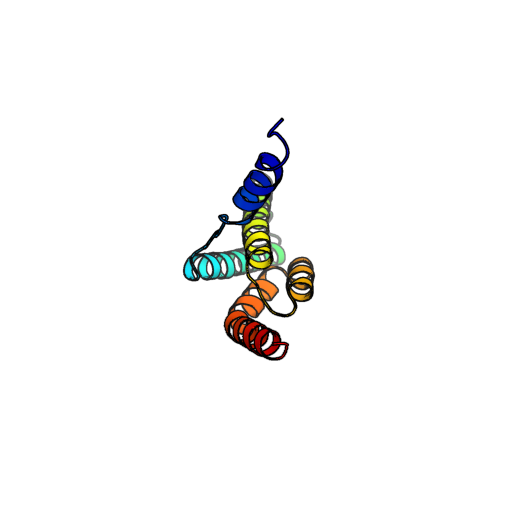? -1.311 6.944 7.530 1.00 82.75 85 TRP A O 1
ATOM 711 N N . LEU A 1 86 ? -3.254 7.706 8.373 1.00 83.62 86 LEU A N 1
ATOM 712 C CA . LEU A 1 86 ? -3.809 8.155 7.098 1.00 83.62 86 LEU A CA 1
ATOM 713 C C . LEU A 1 86 ? -2.938 9.243 6.439 1.00 83.62 86 LEU A C 1
ATOM 715 O O . LEU A 1 86 ? -2.635 9.156 5.254 1.00 83.62 86 LEU A O 1
ATOM 719 N N . ILE A 1 87 ? -2.503 10.247 7.211 1.00 85.31 87 ILE A N 1
ATOM 720 C CA . ILE A 1 87 ? -1.650 11.341 6.714 1.00 85.31 87 ILE A CA 1
ATOM 721 C C . ILE A 1 87 ? -0.270 10.810 6.315 1.00 85.31 87 ILE A C 1
ATOM 723 O O . ILE A 1 87 ? 0.234 11.127 5.240 1.00 85.31 87 ILE A O 1
ATOM 727 N N . SER A 1 88 ? 0.326 9.958 7.149 1.00 84.38 88 SER A N 1
ATOM 728 C CA . SER A 1 88 ? 1.648 9.373 6.893 1.00 84.38 88 SER A CA 1
ATOM 729 C C . SER A 1 88 ? 1.660 8.575 5.586 1.00 84.38 88 SER A C 1
ATOM 731 O O . SER A 1 88 ? 2.612 8.649 4.808 1.00 84.38 88 SER A O 1
ATOM 733 N N . MET A 1 89 ? 0.551 7.896 5.286 1.00 83.88 89 MET A N 1
ATOM 734 C CA . MET A 1 89 ? 0.391 7.097 4.076 1.00 83.88 89 MET A CA 1
ATOM 735 C C . MET A 1 89 ? 0.340 7.945 2.795 1.00 83.88 89 MET A C 1
ATOM 737 O O . MET A 1 89 ? 0.635 7.426 1.724 1.00 83.88 89 MET A O 1
ATOM 741 N N . PHE A 1 90 ? 0.005 9.235 2.878 1.00 82.75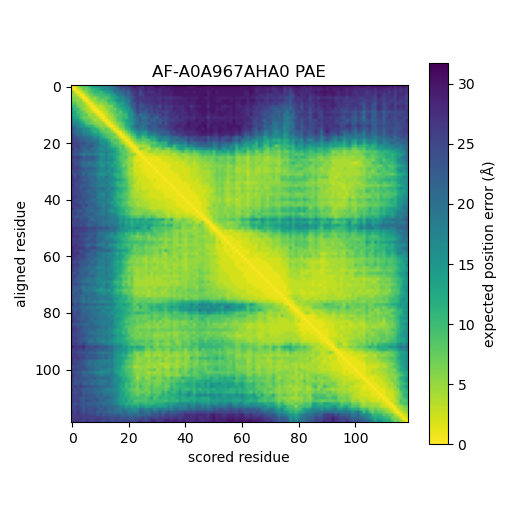 90 PHE A N 1
ATOM 742 C CA . PHE A 1 90 ? 0.116 10.161 1.744 1.00 82.75 90 PHE A CA 1
ATOM 743 C C . PHE A 1 90 ? 1.551 10.645 1.518 1.00 82.75 90 PHE A C 1
ATOM 745 O O . PHE A 1 90 ? 1.947 10.856 0.376 1.00 82.75 90 PHE A O 1
ATOM 752 N N . ILE A 1 91 ? 2.326 10.813 2.592 1.00 82.75 91 ILE A N 1
ATOM 753 C CA . ILE A 1 91 ? 3.699 11.328 2.517 1.00 82.75 91 ILE A CA 1
ATOM 754 C C . ILE A 1 91 ? 4.643 10.227 2.024 1.00 82.75 91 ILE A C 1
ATOM 756 O O . ILE A 1 91 ? 5.400 10.426 1.079 1.00 82.75 91 ILE A O 1
ATOM 760 N N . LEU A 1 92 ? 4.586 9.052 2.658 1.00 80.69 92 LEU A N 1
ATOM 761 C CA . LEU A 1 92 ? 5.465 7.914 2.377 1.00 80.69 92 LEU A CA 1
ATOM 762 C C . LEU A 1 92 ? 4.638 6.620 2.361 1.00 80.69 92 LEU A C 1
ATOM 764 O O . LEU A 1 92 ? 4.693 5.848 3.324 1.00 80.69 92 LEU A O 1
ATOM 768 N N . PRO A 1 93 ? 3.864 6.363 1.290 1.00 74.12 93 PRO A N 1
ATOM 769 C CA . PRO A 1 93 ? 2.904 5.265 1.256 1.00 74.12 93 PRO A CA 1
ATOM 770 C C . PRO A 1 93 ? 3.514 3.881 1.524 1.00 74.12 93 PRO A C 1
ATOM 772 O O . PRO A 1 93 ? 3.080 3.235 2.478 1.00 74.12 93 PRO A O 1
ATOM 775 N N . PRO A 1 94 ? 4.541 3.411 0.782 1.00 75.00 94 PRO A N 1
ATOM 776 C CA . PRO A 1 94 ? 5.037 2.044 0.965 1.00 75.00 94 PRO A CA 1
ATOM 777 C C . PRO A 1 94 ? 5.696 1.835 2.337 1.00 75.00 94 PRO A C 1
ATOM 779 O O . PRO A 1 94 ? 5.552 0.778 2.944 1.00 75.00 94 PRO A O 1
ATOM 782 N N . ILE A 1 95 ? 6.369 2.857 2.872 1.00 79.06 95 ILE A N 1
ATOM 783 C CA . ILE A 1 95 ? 7.042 2.782 4.177 1.00 79.06 95 ILE A CA 1
ATOM 784 C C . ILE A 1 95 ? 6.018 2.815 5.313 1.00 79.06 95 ILE A C 1
ATOM 786 O O . ILE A 1 95 ? 6.082 2.002 6.237 1.00 79.06 95 ILE A O 1
ATOM 790 N N . THR A 1 96 ? 5.037 3.718 5.230 1.00 81.94 96 THR A N 1
ATOM 791 C CA . THR A 1 96 ? 4.002 3.865 6.260 1.00 81.94 96 THR A CA 1
ATOM 792 C C . THR A 1 96 ? 3.217 2.581 6.441 1.00 81.94 96 THR A C 1
ATOM 794 O O . THR A 1 96 ? 2.926 2.213 7.574 1.00 81.94 96 THR A O 1
ATOM 797 N N . VAL A 1 97 ? 2.903 1.877 5.354 1.00 79.25 97 VAL A N 1
ATOM 798 C CA . VAL A 1 97 ? 2.141 0.625 5.420 1.00 79.25 97 VAL A CA 1
ATOM 799 C C . VAL A 1 97 ? 2.907 -0.436 6.215 1.00 79.25 97 VAL A C 1
ATOM 801 O O . VAL A 1 97 ? 2.324 -1.084 7.079 1.00 79.25 97 VAL A O 1
ATOM 804 N N . ILE A 1 98 ? 4.221 -0.566 6.025 1.00 80.12 98 ILE A N 1
ATOM 805 C CA . ILE A 1 98 ? 5.035 -1.527 6.789 1.00 80.12 98 ILE A CA 1
ATOM 806 C C . ILE A 1 98 ? 5.105 -1.149 8.264 1.00 80.12 98 ILE A C 1
ATOM 808 O O . ILE A 1 98 ? 4.857 -1.987 9.136 1.00 80.12 98 ILE A O 1
ATOM 812 N N . PHE A 1 99 ? 5.397 0.119 8.558 1.00 81.88 99 PHE A N 1
ATOM 813 C CA . PHE A 1 99 ? 5.412 0.607 9.936 1.00 81.88 99 PHE A CA 1
ATOM 814 C C . PHE A 1 99 ? 4.052 0.428 10.613 1.00 81.88 99 PHE A C 1
ATOM 816 O O . PHE A 1 99 ? 3.993 0.025 11.777 1.00 81.88 99 PHE A O 1
ATOM 823 N N . TYR A 1 100 ? 2.967 0.662 9.873 1.00 81.06 100 TYR A N 1
ATOM 824 C CA . TYR A 1 100 ? 1.603 0.428 10.325 1.00 81.06 100 TYR A CA 1
ATOM 825 C C . TYR A 1 100 ? 1.408 -1.037 10.698 1.00 81.06 100 TYR A C 1
ATOM 827 O O . TYR A 1 100 ? 0.933 -1.317 11.796 1.00 81.06 100 TYR A O 1
ATOM 835 N N . MET A 1 101 ? 1.818 -1.977 9.842 1.00 77.38 101 MET A N 1
ATOM 836 C CA . MET A 1 101 ? 1.664 -3.408 10.113 1.00 77.38 101 MET A CA 1
ATOM 837 C C . MET A 1 101 ? 2.432 -3.863 11.354 1.00 77.38 101 MET A C 1
ATOM 839 O O . MET A 1 101 ? 1.863 -4.579 12.181 1.00 77.38 101 MET A O 1
ATOM 843 N N . ILE A 1 102 ? 3.675 -3.405 11.525 1.00 81.94 102 ILE A N 1
ATOM 844 C CA . ILE A 1 102 ? 4.500 -3.719 12.703 1.00 81.94 102 ILE A CA 1
ATOM 845 C C . ILE A 1 102 ? 3.856 -3.155 13.975 1.00 81.94 102 ILE A C 1
ATOM 847 O O . ILE A 1 102 ? 3.766 -3.833 15.000 1.00 81.94 102 ILE A O 1
ATOM 851 N N . GLN A 1 103 ? 3.369 -1.914 13.921 1.00 80.44 103 GLN A N 1
ATOM 852 C CA . GLN A 1 103 ? 2.777 -1.260 15.087 1.00 80.44 103 GLN A CA 1
ATOM 853 C C . GLN A 1 103 ? 1.319 -1.662 15.330 1.00 80.44 103 GLN A C 1
ATOM 855 O O . GLN A 1 103 ? 0.806 -1.428 16.425 1.00 80.44 103 GLN A O 1
ATOM 860 N N . ARG A 1 104 ? 0.649 -2.315 14.372 1.00 78.06 104 ARG A N 1
ATOM 861 C CA . ARG A 1 104 ? -0.787 -2.631 14.417 1.00 78.06 104 ARG A CA 1
ATOM 862 C C . ARG A 1 104 ? -1.199 -3.354 15.692 1.00 78.06 104 ARG A C 1
ATOM 864 O O . ARG A 1 104 ? -2.222 -3.008 16.276 1.00 78.06 104 ARG A O 1
ATOM 871 N N . GLN A 1 105 ? -0.420 -4.339 16.140 1.00 75.25 105 GLN A N 1
ATOM 872 C CA . GLN A 1 105 ? -0.728 -5.092 17.362 1.00 75.25 105 GLN A CA 1
ATOM 873 C C . GLN A 1 105 ? -0.654 -4.200 18.610 1.00 75.25 105 GLN A C 1
ATOM 875 O O . GLN A 1 105 ? -1.558 -4.226 19.445 1.00 75.25 105 GLN A O 1
ATOM 880 N N . ARG A 1 106 ? 0.363 -3.332 18.690 1.00 78.94 106 ARG A N 1
ATOM 881 C CA . ARG A 1 106 ? 0.525 -2.368 19.790 1.00 78.94 106 ARG A CA 1
ATOM 882 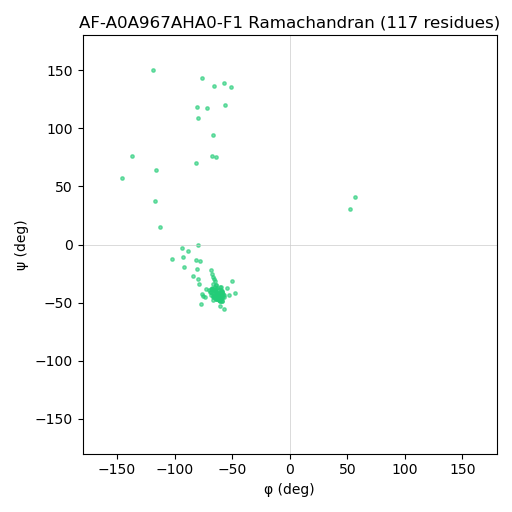C C . ARG A 1 106 ? -0.576 -1.308 19.760 1.00 78.94 106 ARG A C 1
ATOM 884 O O . ARG A 1 106 ? -1.147 -1.000 20.798 1.00 78.94 106 ARG A O 1
ATOM 891 N N . LEU A 1 107 ? -0.932 -0.802 18.579 1.00 76.94 107 LEU A N 1
ATOM 892 C CA . LEU A 1 107 ? -1.993 0.195 18.391 1.00 76.94 107 LEU A CA 1
ATOM 893 C C . LEU A 1 107 ? -3.380 -0.355 18.725 1.00 76.94 107 LEU A C 1
ATOM 895 O O . LEU A 1 107 ? -4.189 0.366 19.305 1.00 76.94 107 LEU A O 1
ATOM 899 N N . LYS A 1 108 ? -3.657 -1.621 18.386 1.00 73.56 108 LYS A N 1
ATOM 900 C CA . LYS A 1 108 ? -4.901 -2.304 18.775 1.00 73.56 108 LYS A CA 1
ATOM 901 C C . LYS A 1 108 ? -4.971 -2.504 20.288 1.00 73.56 108 LYS A C 1
ATOM 903 O O . LYS A 1 108 ? -6.000 -2.194 20.882 1.00 73.56 108 LYS A O 1
ATOM 908 N N . HIS A 1 109 ? -3.881 -2.950 20.913 1.00 77.50 109 HIS A N 1
ATOM 909 C CA . HIS A 1 109 ? -3.814 -3.090 22.369 1.00 77.50 109 HIS A CA 1
ATOM 910 C C . HIS A 1 109 ? -3.990 -1.736 23.076 1.00 77.50 109 HIS A C 1
ATOM 912 O O . HIS A 1 109 ? -4.750 -1.633 24.034 1.00 77.50 109 HIS A O 1
ATOM 918 N N . LEU A 1 110 ? -3.336 -0.678 22.584 1.00 76.56 110 LEU A N 1
ATOM 919 C CA . LEU A 1 110 ? -3.484 0.681 23.114 1.00 76.56 110 LEU A CA 1
ATOM 920 C C . LEU A 1 110 ? -4.920 1.193 22.956 1.00 76.56 110 LEU A C 1
ATOM 922 O O . LEU A 1 110 ? -5.490 1.725 23.906 1.00 76.56 110 LEU A O 1
ATOM 926 N N . ALA A 1 111 ? -5.536 0.989 21.790 1.00 74.06 111 ALA A N 1
ATOM 927 C CA . ALA A 1 111 ? -6.933 1.351 21.568 1.00 74.06 111 ALA A CA 1
ATOM 928 C C . ALA A 1 111 ? -7.865 0.642 22.565 1.00 74.06 111 ALA A C 1
ATOM 930 O O . ALA A 1 111 ? -8.747 1.282 23.133 1.00 74.06 111 ALA A O 1
ATOM 931 N N . GLN A 1 112 ? -7.639 -0.646 22.839 1.00 74.75 112 GLN A N 1
ATOM 932 C CA . GLN A 1 112 ? -8.395 -1.393 23.847 1.00 74.75 112 GLN A CA 1
ATOM 933 C C . GLN A 1 112 ? -8.154 -0.865 25.267 1.00 74.75 112 GLN A C 1
ATOM 935 O O . GLN A 1 112 ? -9.119 -0.671 26.003 1.00 74.75 112 GLN A O 1
ATOM 940 N N . SER A 1 113 ? -6.905 -0.586 25.655 1.00 73.44 113 SER A N 1
ATOM 941 C CA . SER A 1 113 ? -6.588 -0.092 27.001 1.00 73.44 113 SER A CA 1
ATOM 942 C C . SER A 1 113 ? -7.132 1.311 27.265 1.00 73.44 113 SER A C 1
ATOM 944 O O . SER A 1 113 ? -7.603 1.579 28.366 1.00 73.44 113 SER A O 1
ATOM 946 N N . PHE A 1 114 ? -7.107 2.201 26.267 1.00 67.69 114 PHE A N 1
ATOM 947 C CA . PHE A 1 114 ? -7.709 3.529 26.400 1.00 67.69 114 PHE A CA 1
ATOM 948 C C . PHE A 1 114 ? -9.233 3.441 26.455 1.00 67.69 114 PHE A C 1
ATOM 950 O O . PHE A 1 114 ? -9.830 4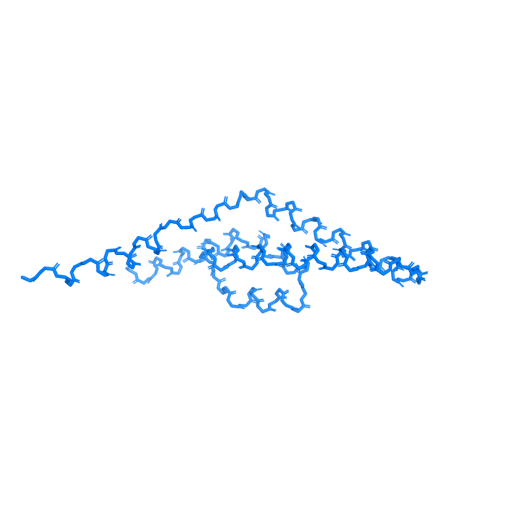.090 27.302 1.00 67.69 114 PHE A O 1
ATOM 957 N N . ASN A 1 115 ? -9.864 2.592 25.639 1.00 59.84 115 ASN A N 1
ATOM 958 C CA . ASN A 1 115 ? -11.320 2.433 25.662 1.00 59.84 115 ASN A CA 1
ATOM 959 C C . ASN A 1 115 ? -11.828 1.827 26.989 1.00 59.84 115 ASN A C 1
ATOM 961 O O . ASN A 1 115 ? -12.919 2.152 27.440 1.00 59.84 115 ASN A O 1
ATOM 965 N N . LYS A 1 116 ? -11.013 0.995 27.654 1.00 54.44 116 LYS A N 1
ATOM 966 C CA . LYS A 1 116 ? -11.323 0.407 28.969 1.00 54.44 116 LYS A CA 1
ATOM 967 C C . LYS A 1 116 ? -11.127 1.372 30.147 1.00 54.44 116 LYS A C 1
ATOM 969 O O . LYS A 1 116 ? -11.574 1.065 31.239 1.00 54.44 116 LYS A O 1
ATOM 974 N N . LYS A 1 117 ? -10.443 2.507 29.951 1.00 43.12 117 LYS A N 1
ATOM 975 C CA . LYS A 1 117 ? -10.164 3.498 31.008 1.00 43.12 117 LYS A CA 1
ATOM 976 C C . LYS A 1 117 ? -11.270 4.556 31.159 1.00 43.12 117 LYS A C 1
ATOM 978 O O . LYS A 1 117 ? -11.196 5.377 32.065 1.00 43.12 117 LYS A O 1
ATOM 983 N N . TYR A 1 118 ? -12.275 4.537 30.283 1.00 43.25 118 TYR A N 1
ATOM 984 C CA . TYR A 1 118 ? -13.406 5.475 30.282 1.00 43.25 118 TYR A CA 1
ATOM 985 C C . TYR A 1 118 ? -14.756 4.814 30.626 1.00 43.25 118 TYR A C 1
ATOM 987 O O . TYR A 1 118 ? -15.794 5.431 30.398 1.00 43.25 118 TYR A O 1
ATOM 995 N N . PHE A 1 119 ? -14.741 3.593 31.171 1.00 40.03 119 PHE A N 1
ATOM 996 C CA . PHE A 1 119 ? -15.906 2.910 31.744 1.00 40.03 119 PHE A CA 1
ATOM 997 C C . PHE A 1 119 ? -15.606 2.453 33.168 1.00 40.03 119 PHE A C 1
ATOM 999 O O . PHE A 1 119 ? -14.479 1.950 33.385 1.00 40.03 119 PHE A O 1
#

Organism: NCBI:txid2714865